Protein AF-A0A558BJP8-F1 (afdb_monomer_lite)

Organism: NCBI:txid2594794

Radius of gyration: 19.05 Å; chains: 1; bounding box: 32×58×34 Å

pLDDT: mean 70.38, std 15.4, range [36.66, 92.75]

Sequence (74 aa):
MDTTTTTPSEPFDPRHNITAKELDRDLINLNLPAIDLIATDEECEAMYPPGVYKQMMDSILGPNQGQKSPKLPN

Structure (mmCIF, N/CA/C/O backbone):
data_AF-A0A558BJP8-F1
#
_entry.id   AF-A0A558BJP8-F1
#
loop_
_atom_site.group_PDB
_atom_site.id
_atom_site.type_symbol
_atom_site.label_atom_id
_atom_site.label_alt_id
_atom_site.label_comp_id
_atom_site.label_asym_id
_atom_site.label_entity_id
_atom_site.label_seq_id
_atom_site.pdbx_PDB_ins_code
_atom_site.Cartn_x
_atom_site.Cartn_y
_atom_site.Cartn_z
_atom_site.occupancy
_atom_site.B_iso_or_equiv
_atom_site.auth_seq_id
_atom_site.auth_comp_id
_atom_site.auth_asym_id
_atom_site.auth_atom_id
_atom_site.pdbx_PDB_model_num
ATOM 1 N N . MET A 1 1 ? 21.636 -35.007 8.904 1.00 37.28 1 MET A N 1
ATOM 2 C CA . MET A 1 1 ? 20.235 -34.549 9.002 1.00 37.28 1 MET A CA 1
ATOM 3 C C . MET A 1 1 ? 20.213 -33.186 8.344 1.00 37.28 1 MET A C 1
ATOM 5 O O . MET A 1 1 ? 20.426 -32.185 9.013 1.00 37.28 1 MET A O 1
ATOM 9 N N . ASP A 1 2 ? 20.099 -33.178 7.021 1.00 36.66 2 ASP A N 1
ATOM 10 C CA . ASP A 1 2 ? 20.096 -31.965 6.210 1.00 36.66 2 ASP A CA 1
ATOM 11 C C . ASP A 1 2 ? 18.673 -31.411 6.172 1.00 36.66 2 ASP A C 1
ATOM 13 O O . ASP A 1 2 ? 17.757 -32.043 5.648 1.00 36.66 2 ASP A O 1
ATOM 17 N N . THR A 1 3 ? 18.467 -30.249 6.787 1.00 48.03 3 THR A N 1
ATOM 18 C CA . THR A 1 3 ? 17.199 -29.518 6.754 1.00 48.03 3 THR A CA 1
ATOM 19 C C . THR A 1 3 ? 17.191 -28.592 5.543 1.00 48.03 3 THR A C 1
ATOM 21 O O . THR A 1 3 ? 17.394 -27.384 5.664 1.00 48.03 3 THR A O 1
ATOM 24 N N . THR A 1 4 ? 16.982 -29.147 4.353 1.00 47.06 4 THR A N 1
ATOM 25 C CA . THR A 1 4 ? 16.599 -28.354 3.183 1.00 47.06 4 THR A CA 1
ATOM 26 C C . THR A 1 4 ? 15.129 -27.969 3.320 1.00 47.06 4 THR A C 1
ATOM 28 O O . THR A 1 4 ? 14.224 -28.702 2.925 1.00 47.06 4 THR A O 1
ATOM 31 N N . THR A 1 5 ? 14.888 -26.797 3.909 1.00 48.38 5 THR A N 1
ATOM 32 C CA . THR A 1 5 ? 13.602 -26.095 3.847 1.00 48.38 5 THR A CA 1
ATOM 33 C C . THR A 1 5 ? 13.286 -25.815 2.379 1.00 48.38 5 THR A C 1
ATOM 35 O O . THR A 1 5 ? 13.749 -24.835 1.803 1.00 48.38 5 THR A O 1
ATOM 38 N N . THR A 1 6 ? 12.539 -26.720 1.751 1.00 45.59 6 THR A N 1
ATOM 39 C CA . THR A 1 6 ? 11.952 -26.506 0.429 1.00 45.59 6 THR A CA 1
ATOM 40 C C . THR A 1 6 ? 10.793 -25.543 0.633 1.00 45.59 6 THR A C 1
ATOM 42 O O . THR A 1 6 ? 9.726 -25.941 1.098 1.00 45.59 6 THR A O 1
ATOM 45 N N . THR A 1 7 ? 11.009 -24.259 0.354 1.00 58.69 7 THR A N 1
ATOM 46 C CA . THR A 1 7 ? 9.900 -23.336 0.118 1.00 58.69 7 THR A CA 1
ATOM 47 C C . THR A 1 7 ? 9.038 -23.937 -0.994 1.00 58.69 7 THR A C 1
ATOM 49 O O . THR A 1 7 ? 9.591 -24.347 -2.019 1.00 58.69 7 THR A O 1
ATOM 52 N N . PRO A 1 8 ? 7.711 -24.060 -0.819 1.00 49.47 8 PRO A N 1
ATOM 53 C CA . PRO A 1 8 ? 6.848 -24.492 -1.906 1.00 49.47 8 PRO A CA 1
ATOM 54 C C . PRO A 1 8 ? 6.968 -23.454 -3.026 1.00 49.47 8 PRO A C 1
ATOM 56 O O . PRO A 1 8 ? 6.469 -22.339 -2.908 1.00 49.47 8 PRO A O 1
ATOM 59 N N . SER A 1 9 ? 7.707 -23.798 -4.083 1.00 61.81 9 SER A N 1
ATOM 60 C CA . SER A 1 9 ? 7.752 -23.007 -5.306 1.00 61.81 9 SER A CA 1
ATOM 61 C C . SER A 1 9 ? 6.368 -23.109 -5.922 1.00 61.81 9 SER A C 1
ATOM 63 O O . SER A 1 9 ? 6.013 -24.146 -6.485 1.00 61.81 9 SER A O 1
ATOM 65 N N . GLU A 1 10 ? 5.573 -22.052 -5.797 1.00 64.62 10 GLU A N 1
ATOM 66 C CA . GLU A 1 10 ? 4.396 -21.885 -6.639 1.00 64.62 10 GLU A CA 1
ATOM 67 C C . GLU A 1 10 ? 4.807 -22.083 -8.111 1.00 64.62 10 GLU A C 1
ATOM 69 O O . GLU A 1 10 ? 5.952 -21.782 -8.485 1.00 64.62 10 GLU A O 1
ATOM 74 N N . PRO A 1 11 ? 3.933 -22.654 -8.956 1.00 62.06 11 PRO A N 1
ATOM 75 C CA . PRO A 1 11 ? 4.257 -22.852 -10.357 1.00 62.06 11 PRO A CA 1
ATOM 76 C C . PRO A 1 11 ? 4.516 -21.492 -11.016 1.00 62.06 11 PRO A C 1
ATOM 78 O O . PRO A 1 11 ? 3.617 -20.664 -11.144 1.00 62.06 11 PRO A O 1
ATOM 81 N N . PHE A 1 12 ? 5.763 -21.275 -11.436 1.00 62.69 12 PHE A N 1
ATOM 82 C CA . PHE A 1 12 ? 6.165 -20.118 -12.225 1.00 62.69 12 PHE A CA 1
ATOM 83 C C . PHE A 1 12 ? 5.457 -20.179 -13.582 1.00 62.69 12 PHE A C 1
ATOM 85 O O . PHE A 1 12 ? 5.825 -20.975 -14.447 1.00 62.69 12 PHE A O 1
ATOM 92 N N . ASP A 1 13 ? 4.422 -19.360 -13.757 1.00 72.75 13 ASP A N 1
ATOM 93 C CA . ASP A 1 13 ? 3.751 -19.175 -15.040 1.00 72.75 13 ASP A CA 1
ATOM 94 C C . ASP A 1 13 ? 4.210 -17.843 -15.652 1.00 72.75 13 ASP A C 1
ATOM 96 O O . ASP A 1 13 ? 3.834 -16.777 -15.155 1.00 72.75 13 ASP A O 1
ATOM 100 N N . PRO A 1 14 ? 4.992 -17.871 -16.746 1.00 67.00 14 PRO A N 1
ATOM 101 C CA . PRO A 1 14 ? 5.447 -16.662 -17.428 1.00 67.00 14 PRO A CA 1
ATOM 102 C C . PRO A 1 14 ? 4.306 -15.733 -17.866 1.00 67.00 14 PRO A C 1
ATOM 104 O O . PRO A 1 14 ? 4.544 -14.551 -18.095 1.00 67.00 14 PRO A O 1
ATOM 107 N N . ARG A 1 15 ? 3.073 -16.246 -17.989 1.00 72.12 15 ARG A N 1
ATOM 108 C CA . ARG A 1 15 ? 1.882 -15.478 -18.383 1.00 72.12 15 ARG A CA 1
ATOM 109 C C . ARG A 1 15 ? 1.316 -14.615 -17.256 1.00 72.12 15 ARG A C 1
ATOM 111 O O . ARG A 1 15 ? 0.508 -13.737 -17.533 1.00 72.12 15 ARG A O 1
ATOM 118 N N . HIS A 1 16 ? 1.717 -14.858 -16.010 1.00 69.50 16 HIS A N 1
ATOM 119 C CA . HIS A 1 16 ? 1.329 -14.038 -14.860 1.00 69.50 16 HIS A CA 1
ATOM 120 C C . HIS A 1 16 ? 2.363 -12.951 -14.536 1.00 69.50 16 HIS A C 1
ATOM 122 O O . HIS A 1 16 ? 2.203 -12.226 -13.557 1.00 69.50 16 HIS A O 1
ATOM 128 N N . ASN A 1 17 ? 3.419 -12.823 -15.347 1.00 75.62 17 ASN A N 1
ATOM 129 C CA . ASN A 1 17 ? 4.483 -11.857 -15.121 1.00 75.62 17 ASN A CA 1
ATOM 130 C C . ASN A 1 17 ? 4.251 -10.597 -15.962 1.00 75.62 17 ASN A C 1
ATOM 132 O O . ASN A 1 17 ? 4.182 -10.669 -17.187 1.00 75.62 17 ASN A O 1
ATOM 136 N N . ILE A 1 18 ? 4.196 -9.437 -15.309 1.00 80.06 18 ILE A N 1
ATOM 137 C CA . ILE A 1 18 ? 4.306 -8.149 -15.998 1.00 80.06 18 ILE A CA 1
ATOM 138 C C . ILE A 1 18 ? 5.774 -7.891 -16.340 1.00 80.06 18 ILE A C 1
ATOM 140 O O . ILE A 1 18 ? 6.676 -8.118 -15.528 1.00 80.06 18 ILE A O 1
ATOM 144 N N . THR A 1 19 ? 6.047 -7.437 -17.557 1.00 81.75 19 THR A N 1
ATOM 145 C CA . THR A 1 19 ? 7.391 -6.995 -17.931 1.00 81.75 19 THR A CA 1
ATOM 146 C C . THR A 1 19 ? 7.690 -5.630 -17.312 1.00 81.75 19 THR A C 1
ATOM 148 O O . THR A 1 19 ? 6.788 -4.833 -17.065 1.00 81.75 19 THR A O 1
ATOM 151 N N . ALA A 1 20 ? 8.973 -5.308 -17.120 1.00 79.62 20 ALA A N 1
ATOM 152 C CA . ALA A 1 20 ? 9.380 -3.986 -16.630 1.00 79.62 20 ALA A CA 1
ATOM 153 C C . ALA A 1 20 ? 8.828 -2.841 -17.503 1.00 79.62 20 ALA A C 1
ATOM 155 O O . ALA A 1 20 ? 8.392 -1.823 -16.988 1.00 79.62 20 ALA A O 1
ATOM 156 N N . LYS A 1 21 ? 8.752 -3.047 -18.826 1.00 80.75 21 LYS A N 1
ATOM 157 C CA . LYS A 1 21 ? 8.179 -2.068 -19.762 1.00 80.75 21 LYS A CA 1
ATOM 158 C C . LYS A 1 21 ? 6.674 -1.867 -19.572 1.00 80.75 21 LYS A C 1
ATOM 160 O O . LYS A 1 21 ? 6.185 -0.757 -19.760 1.00 80.75 21 LYS A O 1
ATOM 165 N N . GLU A 1 22 ? 5.939 -2.932 -19.256 1.00 82.94 22 GLU A N 1
ATOM 166 C CA . GLU A 1 22 ? 4.509 -2.846 -18.943 1.00 82.94 22 GLU A CA 1
ATOM 167 C C . GLU A 1 22 ? 4.294 -2.138 -17.609 1.00 82.94 22 GLU A C 1
ATOM 169 O O . GLU A 1 22 ? 3.468 -1.234 -17.547 1.00 82.94 22 GLU A O 1
ATOM 174 N N . LEU A 1 23 ? 5.107 -2.454 -16.598 1.00 81.94 23 LEU A N 1
ATOM 175 C CA . LEU A 1 23 ? 5.089 -1.760 -15.314 1.00 81.94 23 LEU A CA 1
ATOM 176 C C . LEU A 1 23 ? 5.385 -0.260 -15.470 1.00 81.94 23 LEU A C 1
ATOM 178 O O . LEU A 1 23 ? 4.630 0.553 -14.955 1.00 81.94 23 LEU A O 1
ATOM 182 N N . ASP A 1 24 ? 6.428 0.120 -16.213 1.00 79.81 24 ASP A N 1
ATOM 183 C CA . ASP A 1 24 ? 6.791 1.528 -16.439 1.00 79.81 24 ASP A CA 1
ATOM 184 C C . ASP A 1 24 ? 5.667 2.301 -17.143 1.00 79.81 24 ASP A C 1
ATOM 186 O O . ASP A 1 24 ? 5.320 3.418 -16.753 1.00 79.81 24 ASP A O 1
ATOM 190 N N . ARG A 1 25 ? 5.058 1.692 -18.169 1.00 82.88 25 ARG A N 1
ATOM 191 C CA . ARG A 1 25 ? 3.889 2.250 -18.858 1.00 82.88 25 ARG A CA 1
ATOM 192 C C . ARG A 1 25 ? 2.728 2.445 -17.880 1.00 82.88 25 ARG A C 1
ATOM 194 O O . ARG A 1 25 ? 2.088 3.493 -17.900 1.00 82.88 25 ARG A O 1
ATOM 201 N N . ASP A 1 26 ? 2.446 1.443 -17.056 1.00 80.62 26 ASP A N 1
ATOM 202 C CA . ASP A 1 26 ? 1.303 1.450 -16.144 1.00 80.62 26 ASP A CA 1
ATOM 203 C C . ASP A 1 26 ? 1.513 2.428 -14.978 1.00 80.62 26 ASP A C 1
ATOM 205 O O . ASP A 1 26 ? 0.571 3.113 -14.593 1.00 80.62 26 ASP A O 1
ATOM 209 N N . LEU A 1 27 ? 2.750 2.595 -14.495 1.00 77.56 27 LEU A N 1
ATOM 210 C CA . LEU A 1 27 ? 3.133 3.606 -13.503 1.00 77.56 27 LEU A CA 1
ATOM 211 C C . LEU A 1 27 ? 2.940 5.035 -14.011 1.00 77.56 27 LEU A C 1
ATOM 213 O O . LEU A 1 27 ? 2.442 5.881 -13.276 1.00 77.56 27 LEU A O 1
ATOM 217 N N . ILE A 1 28 ? 3.297 5.311 -15.265 1.00 76.81 28 ILE A N 1
ATOM 218 C CA . ILE A 1 28 ? 3.087 6.635 -15.872 1.00 76.81 28 ILE A CA 1
ATOM 219 C C . ILE A 1 28 ? 1.591 6.897 -16.109 1.00 76.81 28 ILE A C 1
ATOM 221 O O . ILE A 1 28 ? 1.133 8.032 -16.000 1.00 76.81 28 ILE A O 1
ATOM 225 N N . ASN A 1 29 ? 0.827 5.847 -16.416 1.00 75.81 29 ASN A N 1
ATOM 226 C CA . ASN A 1 29 ? -0.611 5.929 -16.677 1.00 75.81 29 ASN A CA 1
ATOM 227 C C . ASN A 1 29 ? -1.476 5.865 -15.412 1.00 75.81 29 ASN A C 1
ATOM 229 O O . ASN A 1 29 ? -2.693 6.055 -15.494 1.00 75.81 29 ASN A O 1
ATOM 233 N N . LEU A 1 30 ? -0.877 5.605 -14.249 1.00 77.19 30 LEU A N 1
ATOM 234 C CA . LEU A 1 30 ? -1.541 5.702 -12.960 1.00 77.19 30 LEU A CA 1
ATOM 235 C C . LEU A 1 30 ? -1.836 7.176 -12.687 1.00 77.19 30 LEU A C 1
ATOM 237 O O . LEU A 1 30 ? -1.039 7.912 -12.111 1.00 77.19 30 LEU A O 1
ATOM 241 N N . ASN A 1 31 ? -3.022 7.609 -13.111 1.00 68.62 31 ASN A N 1
ATOM 242 C CA . ASN A 1 31 ? -3.557 8.924 -12.798 1.00 68.62 31 ASN A CA 1
ATOM 243 C C . ASN A 1 31 ? -4.038 8.941 -11.342 1.00 68.62 31 ASN A C 1
ATOM 245 O O . ASN A 1 31 ? -5.239 8.991 -11.062 1.00 68.62 31 ASN A O 1
ATOM 249 N N . LEU A 1 32 ? -3.088 8.826 -10.414 1.00 68.00 32 LEU A N 1
ATOM 250 C CA . LEU A 1 32 ? -3.359 8.988 -8.999 1.00 68.00 32 LEU A CA 1
ATOM 251 C C . LEU A 1 32 ? -3.766 10.448 -8.778 1.00 68.00 32 LEU A C 1
ATOM 253 O O . LEU A 1 32 ? -3.063 11.350 -9.247 1.00 68.00 32 LEU A O 1
ATOM 257 N N . PRO A 1 33 ? -4.895 10.712 -8.098 1.00 66.69 33 PRO A N 1
ATOM 258 C CA . PRO A 1 33 ? -5.188 12.070 -7.675 1.00 66.69 33 PRO A CA 1
ATOM 259 C C . PRO A 1 33 ? -4.003 12.569 -6.845 1.00 66.69 33 PRO A C 1
ATOM 261 O O . PRO A 1 33 ? -3.413 11.794 -6.092 1.00 66.69 33 PRO A O 1
ATOM 264 N N . ALA A 1 34 ? -3.643 13.847 -6.978 1.00 64.62 34 ALA A N 1
ATOM 265 C CA . ALA 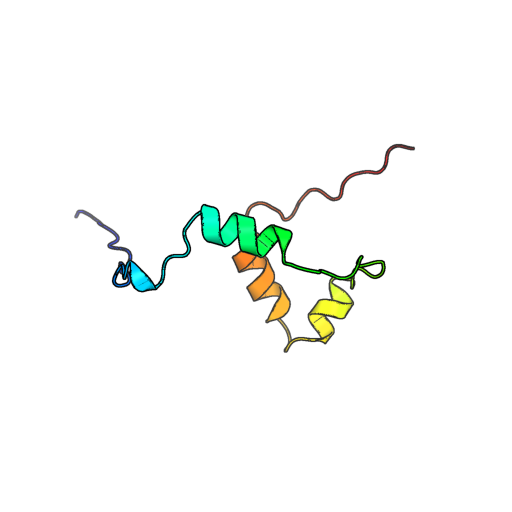A 1 34 ? -2.729 14.464 -6.028 1.00 64.62 34 ALA A CA 1
ATOM 266 C C . ALA A 1 34 ? -3.372 14.328 -4.640 1.00 64.62 34 ALA A C 1
ATOM 268 O O . ALA A 1 34 ? -4.393 14.957 -4.358 1.00 64.62 34 ALA A O 1
ATOM 269 N N . ILE A 1 35 ? -2.856 13.402 -3.832 1.00 65.25 35 ILE A N 1
ATOM 270 C CA . ILE A 1 35 ? -3.427 13.086 -2.529 1.00 65.25 35 ILE A CA 1
ATOM 271 C C . ILE A 1 35 ? -3.006 14.207 -1.581 1.00 65.25 35 ILE A C 1
ATOM 273 O O . ILE A 1 35 ? -1.892 14.203 -1.072 1.00 65.25 35 ILE A O 1
ATOM 277 N N . ASP A 1 36 ? -3.901 15.169 -1.367 1.00 56.66 36 ASP A N 1
ATOM 278 C CA . ASP A 1 36 ? -3.734 16.227 -0.357 1.00 56.66 36 ASP A CA 1
ATOM 279 C C . ASP A 1 36 ? -4.131 15.739 1.054 1.00 56.66 36 ASP A C 1
ATOM 281 O O . ASP A 1 36 ? -3.882 16.403 2.056 1.00 56.66 36 ASP A O 1
ATOM 285 N N . LEU A 1 37 ? -4.749 14.554 1.144 1.00 60.56 37 LEU A N 1
ATOM 286 C CA . LEU A 1 37 ? -5.232 13.937 2.379 1.00 60.56 37 LEU A CA 1
ATOM 287 C C . LEU A 1 37 ? -4.619 12.547 2.537 1.00 60.56 37 LEU A C 1
ATOM 289 O O . LEU A 1 37 ? -5.121 11.562 1.996 1.00 60.56 37 LEU A O 1
ATOM 293 N N . ILE A 1 38 ? -3.512 12.478 3.269 1.00 70.62 38 ILE A N 1
ATOM 294 C CA . ILE A 1 38 ? -2.958 11.208 3.735 1.00 70.62 38 ILE A CA 1
ATOM 295 C C . ILE A 1 38 ? -3.797 10.793 4.945 1.00 70.62 38 ILE A C 1
ATOM 297 O O . ILE A 1 38 ? -3.777 11.491 5.958 1.00 70.62 38 ILE A O 1
ATOM 301 N N . ALA A 1 39 ? -4.549 9.697 4.820 1.00 78.00 39 ALA A N 1
ATOM 302 C CA . ALA A 1 39 ? -5.264 9.114 5.951 1.00 78.00 39 ALA A CA 1
ATOM 303 C C . ALA A 1 39 ? -4.260 8.710 7.040 1.00 78.00 39 ALA A C 1
ATOM 305 O O . ALA A 1 39 ? -3.186 8.186 6.726 1.00 78.00 39 ALA A O 1
ATOM 306 N N . THR A 1 40 ? -4.583 8.968 8.307 1.00 83.88 40 THR A N 1
ATOM 307 C CA . THR A 1 40 ? -3.728 8.531 9.416 1.00 83.88 40 THR A CA 1
ATOM 308 C C . THR A 1 40 ? -3.814 7.017 9.597 1.00 83.88 40 THR A C 1
ATOM 310 O O . THR A 1 40 ? -4.762 6.372 9.146 1.00 83.88 40 THR A O 1
ATOM 313 N N . ASP A 1 41 ? -2.839 6.425 10.288 1.00 82.44 41 ASP A N 1
ATOM 314 C CA . ASP A 1 41 ? -2.863 4.987 10.572 1.00 82.44 41 ASP A CA 1
ATOM 315 C C . ASP A 1 41 ? -4.114 4.576 11.365 1.00 82.44 41 ASP A C 1
ATOM 317 O O . ASP A 1 41 ? -4.630 3.477 11.168 1.00 82.44 41 ASP A O 1
ATOM 321 N N . GLU A 1 42 ? -4.649 5.459 12.214 1.00 84.31 42 GLU A N 1
ATOM 322 C CA . GLU A 1 42 ? -5.903 5.225 12.934 1.00 84.31 42 GLU A CA 1
ATOM 323 C C . GLU A 1 42 ? -7.122 5.223 12.005 1.00 84.31 42 GLU A C 1
ATOM 325 O O . GLU A 1 42 ? -8.014 4.387 12.162 1.00 84.31 42 GLU A O 1
ATOM 330 N N . GLU A 1 43 ? -7.167 6.141 11.035 1.00 86.62 43 GLU A N 1
ATOM 331 C CA . GLU A 1 43 ? -8.231 6.191 10.028 1.00 86.62 43 GLU A CA 1
ATOM 332 C C . GLU A 1 43 ? -8.184 4.951 9.134 1.00 86.62 43 GLU A C 1
ATOM 334 O O . GLU A 1 43 ? -9.221 4.347 8.856 1.00 86.62 43 GLU A O 1
ATOM 339 N N . CYS A 1 44 ? -6.982 4.518 8.757 1.00 85.81 44 CYS A N 1
ATOM 340 C CA . CYS A 1 44 ? -6.779 3.281 8.024 1.00 85.81 44 CYS A CA 1
ATOM 341 C C . CYS A 1 44 ? -7.204 2.056 8.845 1.00 85.81 44 CYS A C 1
ATOM 343 O O . CYS A 1 44 ? -7.964 1.237 8.339 1.00 85.81 44 CYS A O 1
ATOM 345 N N . GLU A 1 45 ? -6.803 1.928 10.113 1.00 89.12 45 GLU A N 1
ATOM 346 C CA . GLU A 1 45 ? -7.202 0.796 10.966 1.00 89.12 45 GLU A CA 1
ATOM 347 C C . GLU A 1 45 ? -8.730 0.728 11.143 1.00 89.12 45 GLU A C 1
ATOM 349 O O . GLU A 1 45 ? -9.298 -0.362 11.145 1.00 89.12 45 GLU A O 1
ATOM 354 N N . ALA A 1 46 ? -9.418 1.875 11.200 1.00 89.50 46 ALA A N 1
ATOM 355 C CA . ALA A 1 46 ? -10.878 1.936 11.290 1.00 89.50 46 ALA A CA 1
ATOM 356 C C . ALA A 1 46 ? -11.610 1.448 10.021 1.00 89.50 46 ALA A C 1
ATOM 358 O O . ALA A 1 46 ? -12.785 1.081 10.097 1.00 89.50 46 ALA A O 1
ATOM 359 N N . MET A 1 47 ? -10.944 1.429 8.859 1.00 8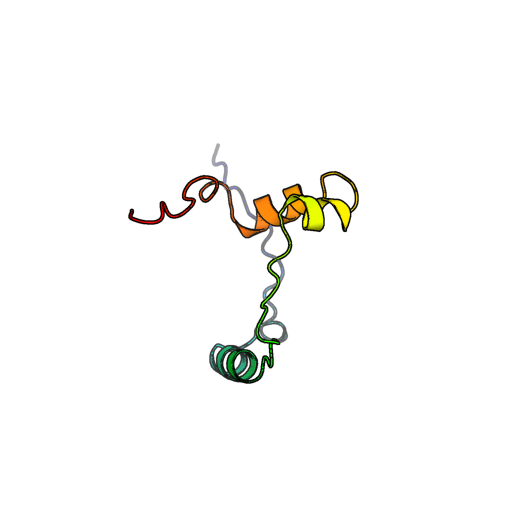9.12 47 MET A N 1
ATOM 360 C CA . MET A 1 47 ? -11.518 0.950 7.593 1.00 89.12 47 MET A CA 1
ATOM 361 C C . MET A 1 47 ? -11.464 -0.575 7.433 1.00 89.12 47 MET A C 1
ATOM 363 O O . MET A 1 47 ? -12.147 -1.122 6.563 1.00 89.12 47 MET A O 1
ATOM 367 N N . TYR A 1 48 ? -10.673 -1.267 8.253 1.00 87.81 48 TYR A N 1
ATOM 368 C CA . TYR A 1 48 ? -10.498 -2.715 8.186 1.00 87.81 48 TYR A CA 1
ATOM 369 C C . TYR A 1 48 ? -11.053 -3.398 9.440 1.00 87.81 48 TYR A C 1
ATOM 371 O O . TYR A 1 48 ? -11.220 -2.774 10.488 1.00 87.81 48 TYR A O 1
ATOM 379 N N . PRO A 1 49 ? -11.340 -4.711 9.375 1.00 92.75 49 PRO A N 1
ATOM 380 C CA . PRO A 1 49 ? -11.582 -5.477 10.586 1.00 92.75 49 PRO A CA 1
ATOM 381 C C . PRO A 1 49 ? -10.379 -5.369 11.542 1.00 92.75 49 PRO A C 1
ATOM 383 O O . PRO A 1 49 ? -9.239 -5.308 11.068 1.00 92.75 49 PRO A O 1
ATOM 386 N N . PRO A 1 50 ? -10.603 -5.396 12.869 1.00 89.94 50 PRO A N 1
ATOM 387 C CA . PRO A 1 50 ? -9.545 -5.172 13.851 1.00 89.94 50 PRO A CA 1
ATOM 388 C C . PRO A 1 50 ? -8.307 -6.048 13.614 1.00 89.94 50 PRO A C 1
ATOM 390 O O . PRO A 1 50 ? -8.412 -7.274 13.545 1.00 89.94 50 PRO A O 1
ATOM 393 N N . GLY A 1 51 ? -7.133 -5.423 13.505 1.00 86.19 51 GLY A N 1
ATOM 394 C CA . GLY A 1 51 ? -5.840 -6.085 13.329 1.00 86.19 51 GLY A CA 1
ATOM 395 C C . GLY A 1 51 ? -5.499 -6.496 11.894 1.00 86.19 51 GLY A C 1
ATOM 396 O O . GLY A 1 51 ? -4.360 -6.896 11.650 1.00 86.19 51 GLY A O 1
ATOM 397 N N . VAL A 1 52 ? -6.431 -6.392 10.939 1.00 91.81 52 VAL A N 1
ATOM 398 C CA . VAL A 1 52 ? -6.189 -6.762 9.532 1.00 91.81 52 VAL A CA 1
ATOM 399 C C . VAL A 1 52 ? -5.298 -5.737 8.836 1.00 91.81 52 VAL A C 1
ATOM 401 O O . VAL A 1 52 ? -4.373 -6.131 8.127 1.00 91.81 52 VAL A O 1
ATOM 404 N N . TYR A 1 53 ? -5.529 -4.440 9.062 1.00 88.94 53 TYR A N 1
ATOM 405 C CA . TYR A 1 53 ? -4.686 -3.387 8.489 1.00 88.94 53 TYR A CA 1
ATOM 406 C C . TYR A 1 53 ? -3.244 -3.520 8.986 1.00 88.94 53 TYR A C 1
ATOM 408 O O . TYR A 1 53 ? -2.322 -3.620 8.178 1.00 88.94 53 TYR A O 1
ATOM 416 N N . LYS A 1 54 ? -3.051 -3.665 10.301 1.00 87.00 54 LYS A N 1
ATOM 417 C CA . LYS A 1 54 ? -1.733 -3.918 10.891 1.00 87.00 54 LYS A CA 1
ATOM 418 C C . LYS A 1 54 ? -1.023 -5.147 10.311 1.00 87.00 54 LYS A C 1
ATOM 420 O O . LYS A 1 54 ? 0.131 -5.042 9.914 1.00 87.00 54 LYS A O 1
ATOM 425 N N . GLN A 1 55 ? -1.700 -6.293 10.202 1.00 88.69 55 GLN A N 1
ATOM 426 C CA . GLN A 1 55 ? -1.104 -7.505 9.616 1.00 88.69 55 GLN A CA 1
ATOM 427 C C . GLN A 1 55 ? -0.709 -7.313 8.146 1.00 88.69 55 GLN A C 1
ATOM 429 O O . GLN A 1 55 ? 0.333 -7.806 7.707 1.00 88.69 55 GLN A O 1
ATOM 434 N N . MET A 1 56 ? -1.537 -6.595 7.386 1.00 87.62 56 MET A N 1
ATOM 435 C CA . MET A 1 56 ? -1.264 -6.262 5.993 1.00 87.62 56 MET A CA 1
ATOM 436 C C . MET A 1 56 ? -0.041 -5.345 5.883 1.00 87.62 56 MET A C 1
ATOM 438 O O . MET A 1 56 ? 0.864 -5.631 5.101 1.00 87.62 56 MET A O 1
ATOM 442 N N . MET A 1 57 ? 0.025 -4.289 6.696 1.00 85.56 57 MET A N 1
ATOM 443 C CA . MET A 1 57 ? 1.150 -3.351 6.707 1.00 85.56 57 MET A CA 1
ATOM 444 C C . MET A 1 57 ? 2.450 -4.013 7.167 1.00 85.56 57 MET A C 1
ATOM 446 O O . MET A 1 57 ? 3.478 -3.824 6.522 1.00 85.56 57 MET A O 1
AT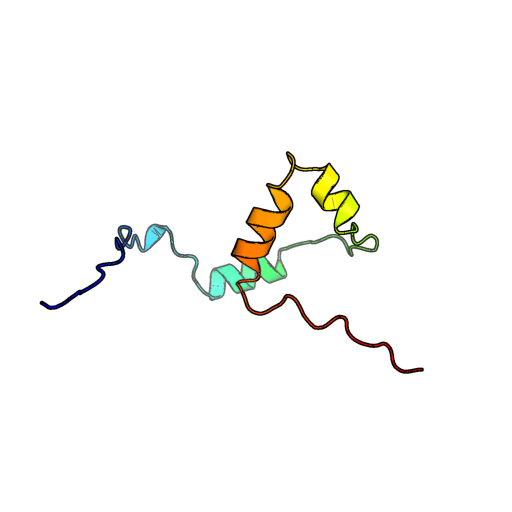OM 450 N N . ASP A 1 58 ? 2.407 -4.860 8.198 1.00 86.00 58 ASP A N 1
ATOM 451 C CA . ASP A 1 58 ? 3.566 -5.630 8.666 1.00 86.00 58 ASP A CA 1
ATOM 452 C C . ASP A 1 58 ? 4.106 -6.562 7.561 1.00 86.00 58 ASP A C 1
ATOM 454 O O . ASP A 1 58 ? 5.319 -6.737 7.413 1.00 86.00 58 ASP A O 1
ATOM 458 N N . SER A 1 59 ? 3.211 -7.122 6.739 1.00 83.12 59 SER A N 1
ATOM 459 C CA . SER A 1 59 ? 3.568 -7.991 5.609 1.00 83.12 59 SER A CA 1
ATOM 460 C C . SER A 1 59 ? 4.172 -7.219 4.431 1.00 83.12 59 SER A C 1
ATOM 462 O O . SER A 1 59 ? 5.071 -7.727 3.765 1.00 83.12 59 SER A O 1
ATOM 464 N N . ILE A 1 60 ? 3.695 -5.997 4.174 1.00 83.69 60 ILE A N 1
ATOM 465 C CA . ILE A 1 60 ? 4.163 -5.142 3.072 1.00 83.69 60 ILE A CA 1
ATOM 466 C C . ILE A 1 60 ? 5.494 -4.464 3.417 1.00 83.69 60 ILE A C 1
ATOM 468 O O . ILE A 1 60 ? 6.397 -4.410 2.584 1.00 83.69 60 ILE A O 1
ATOM 472 N N . LEU A 1 61 ? 5.627 -3.942 4.638 1.00 80.62 61 LEU A N 1
ATOM 473 C CA . LEU A 1 61 ? 6.795 -3.171 5.076 1.00 80.62 61 LEU A CA 1
ATOM 474 C C . LEU A 1 61 ? 7.948 -4.064 5.563 1.00 80.62 61 LEU A C 1
ATOM 476 O O . LEU A 1 61 ? 9.103 -3.627 5.593 1.00 80.62 61 LEU A O 1
ATOM 480 N N . GLY A 1 62 ? 7.652 -5.318 5.918 1.00 64.38 62 GLY A N 1
ATOM 481 C CA . GLY A 1 62 ? 8.610 -6.268 6.474 1.00 64.38 62 GLY A CA 1
ATOM 482 C C . GLY A 1 62 ? 9.121 -5.871 7.873 1.00 64.38 62 GLY A C 1
ATOM 483 O O . GLY A 1 62 ? 8.877 -4.767 8.361 1.00 64.38 62 GLY A O 1
ATOM 484 N N . PRO A 1 63 ? 9.894 -6.743 8.549 1.00 58.50 63 PRO A N 1
ATOM 485 C CA . PRO A 1 63 ? 10.285 -6.566 9.955 1.00 58.50 63 PRO A CA 1
ATOM 486 C C . PRO A 1 63 ? 11.285 -5.419 10.232 1.00 58.50 63 PRO A C 1
ATOM 488 O O . PRO A 1 63 ? 11.816 -5.341 11.336 1.00 58.50 63 PRO A O 1
ATOM 491 N N . ASN A 1 64 ? 11.587 -4.542 9.264 1.00 53.19 64 ASN A N 1
ATOM 492 C CA . ASN A 1 64 ? 12.704 -3.586 9.342 1.00 53.19 64 ASN A CA 1
ATOM 493 C C . ASN A 1 64 ? 12.367 -2.116 9.024 1.00 53.19 64 ASN A C 1
ATOM 495 O O . ASN A 1 64 ? 13.279 -1.332 8.773 1.00 53.19 64 ASN A O 1
ATOM 499 N N . GLN A 1 65 ? 11.097 -1.702 9.053 1.00 52.09 65 GLN A N 1
ATOM 500 C CA . GLN A 1 65 ? 10.720 -0.293 8.811 1.00 52.09 65 GLN A CA 1
ATOM 501 C C . GLN A 1 65 ? 9.803 0.307 9.893 1.00 52.09 65 GLN A C 1
ATOM 503 O O . GLN A 1 65 ? 9.111 1.288 9.656 1.00 52.09 65 GLN A O 1
ATOM 508 N N . GLY A 1 66 ? 9.851 -0.207 11.127 1.00 47.44 66 GLY A N 1
ATOM 509 C CA . GLY A 1 66 ?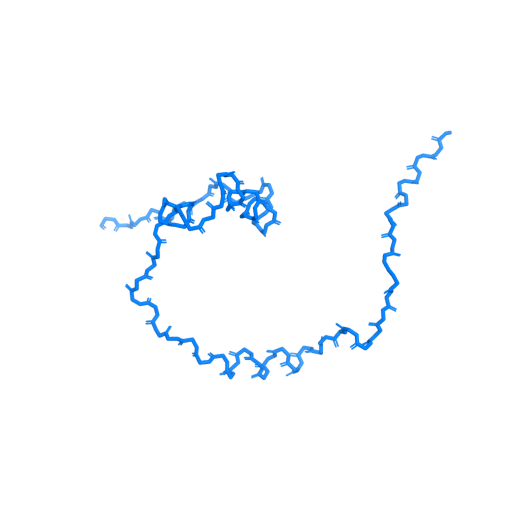 9.187 0.418 12.283 1.00 47.44 66 GLY A CA 1
ATOM 510 C C . GLY A 1 66 ? 9.876 1.681 12.829 1.00 47.44 66 GLY A C 1
ATOM 511 O O . GLY A 1 66 ? 9.441 2.227 13.839 1.00 47.44 66 GLY A O 1
ATOM 512 N N . GLN A 1 67 ? 10.973 2.153 12.224 1.00 52.62 67 GLN A N 1
ATOM 513 C CA . GLN A 1 67 ? 11.706 3.328 12.704 1.00 52.62 67 GLN A CA 1
ATOM 514 C C . GLN A 1 67 ? 12.323 4.128 11.557 1.00 52.62 67 GLN A C 1
ATOM 516 O O . GLN A 1 67 ? 13.448 3.861 11.144 1.00 52.62 67 GLN A O 1
ATOM 521 N N . LYS A 1 68 ? 11.621 5.172 11.112 1.00 46.88 68 LYS A N 1
ATOM 522 C CA . LYS A 1 68 ? 12.179 6.520 10.899 1.00 46.88 68 LYS A CA 1
ATOM 523 C C . LYS A 1 68 ? 11.064 7.441 10.423 1.00 46.88 68 LYS A C 1
ATOM 525 O O . LYS A 1 68 ? 10.910 7.704 9.236 1.00 46.88 68 LYS A O 1
ATOM 530 N N . SER A 1 69 ? 10.328 8.000 11.376 1.00 50.75 69 SER A N 1
ATOM 531 C CA . SER A 1 69 ? 9.700 9.299 11.152 1.00 50.75 69 SER A CA 1
ATOM 532 C C . SER A 1 69 ? 10.826 10.278 10.774 1.00 50.75 69 SER A C 1
ATOM 534 O O . SER A 1 69 ? 11.802 10.383 11.531 1.00 50.75 69 SER A O 1
ATOM 536 N N . PRO A 1 70 ? 10.778 10.960 9.619 1.00 46.91 70 PRO A N 1
ATOM 537 C CA . PRO A 1 70 ? 11.755 11.993 9.319 1.00 46.91 70 PRO A CA 1
ATOM 538 C C . PRO A 1 70 ? 11.579 13.122 10.341 1.00 46.91 70 PRO A C 1
ATOM 540 O O . PRO A 1 70 ? 10.517 13.734 10.435 1.00 46.91 70 PRO A O 1
ATOM 543 N N . LYS A 1 71 ? 12.613 13.383 11.149 1.00 51.56 71 LYS A N 1
ATOM 544 C CA . LYS A 1 71 ? 12.671 14.600 11.966 1.00 51.56 71 LYS A CA 1
ATOM 545 C C . LYS A 1 71 ? 12.693 15.790 11.009 1.00 51.56 71 LYS A C 1
ATOM 547 O O . LYS A 1 71 ? 13.655 15.924 10.251 1.00 51.56 71 LYS A O 1
ATOM 552 N N . LEU A 1 72 ? 11.660 16.632 11.049 1.00 47.50 72 LEU A N 1
ATOM 553 C CA . LEU A 1 72 ? 11.717 17.941 10.406 1.00 47.50 72 LEU A CA 1
ATOM 554 C C . LEU A 1 72 ? 12.871 18.747 11.034 1.00 47.50 72 LEU A C 1
ATOM 556 O O . LEU A 1 72 ? 12.979 18.777 12.264 1.00 47.50 72 LEU A O 1
ATOM 560 N N . PRO A 1 73 ? 13.753 19.366 10.231 1.00 55.09 73 PRO A N 1
ATOM 561 C CA . PRO A 1 73 ? 14.712 20.335 10.742 1.00 55.09 73 PRO A CA 1
ATOM 562 C C . PRO A 1 73 ? 13.979 21.609 11.193 1.00 55.09 73 PRO A C 1
ATOM 564 O O . PRO A 1 73 ? 13.049 22.054 10.521 1.00 55.09 73 PRO A O 1
ATOM 567 N N . ASN A 1 74 ? 14.404 22.136 12.349 1.00 54.25 74 ASN A N 1
ATOM 568 C CA . ASN A 1 74 ? 13.939 23.395 12.949 1.00 54.25 74 ASN A CA 1
ATOM 569 C C . ASN A 1 74 ? 14.185 24.610 12.051 1.00 54.25 74 ASN A C 1
ATOM 571 O O . ASN A 1 74 ? 15.254 24.641 11.397 1.00 54.25 74 ASN A O 1
#

Foldseek 3Di:
DDPPPPDPPDPDDPVPDDDPVNVVVVVVVPPDPPCPDDQDPVSQCVVDDHCPSVVVCCVVVDPPPPDDDDDDDD

Secondary structure (DSSP, 8-state):
-------------GGGPPPHHHHHHHHHH-----------HHHHHHHSSTTHHHHHHHHHH-TT-S--PPPPP-

=== Feature glossary ===
The features interleaved in this record are:

— What the protein is —

Sequence gives the chain of amino acids in standard one-letter code (A=alanine, C=cysteine, …, Y=tyrosine), read N→C. It is the only feature that is directly encoded by the gene; all structural features are derived from the folded form of this sequence.

Database cross-references. InterPro integrates a dozen domain/family signature databases into unified entries with residue-range hits. GO terms attach function/process/location labels with evidence codes. CATH codes position the fold in a four-level structural taxonomy. Organism is the NCBI-taxonomy species name.

— Where its atoms are —

Atomic coordinates in PDBx/mmCIF format — the same representation the Protein Data Bank distributes. Each line of the _atom_site loop places one backbone atom in Cartesian space (units: ångströms, origin: arbitrary).

The six renders are orthographic views along the three Cartesian axes in both directions. Representation (cartoon, sticks, or surface) and color scheme (sequence-rainbow or by-chain) vary across proteins so the training set covers all the c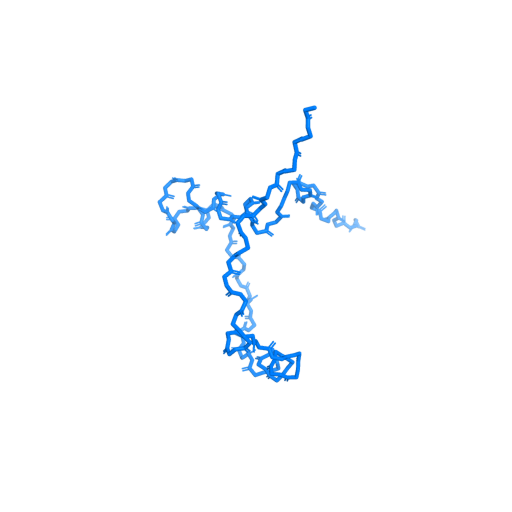ommon visualization conventions.

— Local backbone conformation —

Eight-state secondary structure (DSSP): H is the canonical α-helix, G the tighter 3₁₀-helix, I the wider π-helix; E/B are β-structure, T and S are turns and bends, and '-' is everything else. DSSP derives these from the pattern of main-chain N–H···O=C hydrogen bonds, not from the sequence.

P-SEA three-state annotation labels each residue as helix, strand, or coil based purely on the geometry of the Cα trace. It serves as a fallback when the full backbone (and thus DSSP) is unavailable.

The φ/ψ torsion pair specifies the backbone conformation at each residue. φ rotates about the N–Cα bond, ψ about the Cα–C bond. Steric clashes forbid most of the (φ, ψ) plane — the allowed regions (α-helix basin, β-sheet basin, left-handed helix) are the Ramachandran-allowed regions.

— Global shape and packing —

The geometric summary reports three shape descriptors. Rg (radius of gyration) m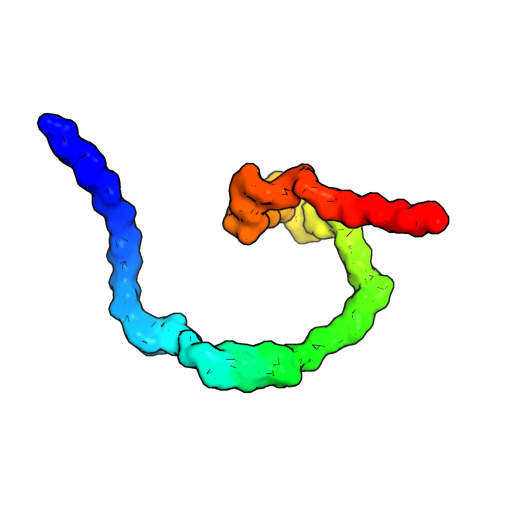easures how spread out the Cα atoms are about their centre of mass; compact globular proteins have small Rg, elongated or unfolded ones large. Cα contacts (<8 Å, |i−j|>4) count long-range residue pairs in spatial proximity — high for tightly packed folds, near zero for rods or random coil. The bounding-box extents give the protein's footprint along x, y, z in Å.

Solvent-accessible surface area (SASA) is the area in Å² traced out by the centre of a 1.4 Å probe sphere (a water molecule) rolled over the protein's van der Waals surface (Shrake–Rupley / Lee–Richards construction). Buried residues have near-zero SASA; fully exposed residues can exceed 200 Å². The total SASA scales roughly with the number of surface residues.

The contact map is a binary N×N matrix image: pixel (i, j) is dark where Cα_i and Cα_j are within 8 Å and |i−j|>4. Because the |i−j|>4 filter removes local helical contacts, off-diagonal stripes parallel to the main diagonal indicate parallel β-sheets; stripes perpendicular to it indicate antiparallel β-sheets. The Ramachandran plot scatters every residue's (φ, ψ) pair against the sterically allowed regions. The PAE heatmap renders the predicted-aligned-error matrix.

— Structural neighborhood —

3Di is Foldseek's structural alphabet. Each residue is assigned one of twenty discrete states based on how its Cα sits relative to its spatial (not sequential) neighbors. Aligning 3Di strings finds structural homologs roughly as well as full 3D superposition, but orders of magnitude faster.

Nearest PDB neighbors are the top structural matches found by Foldseek when searching this structure against the entire Protein Data Bank. Each hit reports a TM-score (0 to 1; >0.5 almost always implies the same fold) and an E-value. These are *structural* homologs — they may share no detectable sequence similarity.

— Confidence and disorder —

For AlphaFold models, the B-factor field carries pLDDT — the model's own estimate of local accuracy on a 0–100 scale. Regions with pLDDT<50 should be treated as essentially unmodeled; they often correspond to intrinsically disordered segments.

Crystallographic B-factors measure how much each atom's electron density is smeared out, in Å². They rise in mobile loops and surface residues and fall in the buried interior. In AlphaFold models this column is repurposed to hold pLDDT instead.

Predicted aligned error is AlphaFold's pairwise confidence. Unlike pLDDT (per-residue), PAE is per-residue-pair and captures whether two parts of the structure are correctly placed relative to each other. Units are ångströms of expected positional error.